Protein AF-A0A1B0BJ66-F1 (afdb_monomer)

Secondary structure (DSSP, 8-state):
----GGG----S-----HHHHHHTTT--GGGHHHHHHHHHHHHTT-HHHHHHHHTT--SHHHHHHHHHHHHHHHHHHHHHHHHHHHTT-

Organism: NCBI:txid67801

Radius of gyration: 19.02 Å; Cα contacts (8 Å, |Δi|>4): 59; chains: 1; bounding box: 31×40×61 Å

Sequence (89 aa):
MCRGLADVDVDGEYEKDNFGIKMLEGIAPKEYDNYFLAKSYFDVREYDRAAHLVRNTSSPVPRFLHLYATYLMTQVTLKTWEQTINSKQ

Structure (mmCIF, N/CA/C/O backbone):
data_AF-A0A1B0BJ66-F1
#
_entry.id   AF-A0A1B0BJ66-F1
#
loop_
_atom_site.group_PDB
_atom_site.id
_atom_site.type_symbol
_atom_site.label_atom_id
_atom_site.label_alt_id
_atom_site.label_comp_id
_atom_site.label_asym_id
_atom_site.label_entity_id
_atom_site.label_seq_id
_atom_site.pdbx_PDB_ins_code
_atom_site.Cartn_x
_atom_site.Cartn_y
_atom_site.Cartn_z
_atom_site.occupancy
_atom_site.B_iso_or_equiv
_atom_site.auth_seq_id
_atom_site.auth_comp_id
_atom_site.auth_asym_id
_atom_site.auth_atom_id
_atom_site.pdbx_PDB_model_num
ATOM 1 N N . MET A 1 1 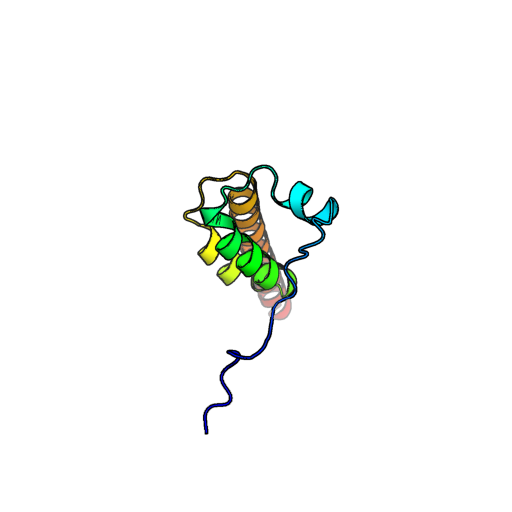? -9.063 -32.123 -17.686 1.00 44.34 1 MET A N 1
ATOM 2 C CA . MET A 1 1 ? -8.931 -31.185 -18.821 1.00 44.34 1 MET A CA 1
ATOM 3 C C . MET A 1 1 ? -8.674 -29.802 -18.249 1.00 44.34 1 MET A C 1
ATOM 5 O O . MET A 1 1 ? -9.617 -29.089 -17.933 1.00 44.34 1 MET A O 1
ATOM 9 N N . CYS A 1 2 ? -7.406 -29.471 -18.007 1.00 49.34 2 CYS A N 1
ATOM 10 C CA . CYS A 1 2 ? -7.010 -28.142 -17.553 1.00 49.34 2 CYS A CA 1
ATOM 11 C C . CYS A 1 2 ? -7.125 -27.204 -18.755 1.00 49.34 2 CYS A C 1
ATOM 13 O O . CYS A 1 2 ? -6.282 -27.254 -19.645 1.00 49.34 2 CYS A O 1
ATOM 15 N N . ARG A 1 3 ? -8.192 -26.403 -18.817 1.00 54.19 3 ARG A N 1
ATOM 16 C CA . ARG A 1 3 ? -8.293 -25.286 -19.764 1.00 54.19 3 ARG A CA 1
ATOM 17 C C . ARG A 1 3 ? -7.374 -24.180 -19.250 1.00 54.19 3 ARG A C 1
ATOM 19 O O . ARG A 1 3 ? -7.817 -23.264 -18.567 1.00 54.19 3 ARG A O 1
ATOM 26 N N . GLY A 1 4 ? -6.072 -24.390 -19.429 1.00 52.00 4 GLY A N 1
ATOM 27 C CA . GLY A 1 4 ? -5.052 -23.400 -19.120 1.00 52.00 4 GLY A CA 1
ATOM 28 C C . GLY A 1 4 ? -5.232 -22.195 -20.033 1.00 52.00 4 GLY A C 1
ATOM 29 O O . GLY A 1 4 ? -5.631 -22.351 -21.181 1.00 52.00 4 GLY A O 1
ATOM 30 N N . LEU A 1 5 ? -4.932 -21.014 -19.502 1.00 60.38 5 LEU A N 1
ATOM 31 C CA . LEU A 1 5 ? -4.973 -19.687 -20.134 1.00 60.38 5 LEU A CA 1
ATOM 32 C C . LEU A 1 5 ? -4.034 -19.533 -21.358 1.00 60.38 5 LEU A C 1
ATOM 34 O O . LEU A 1 5 ? -3.612 -18.429 -21.670 1.00 60.38 5 LEU A O 1
ATOM 38 N N . ALA A 1 6 ? -3.654 -20.631 -22.014 1.00 63.19 6 ALA A N 1
ATOM 39 C CA . ALA A 1 6 ? -2.652 -20.678 -23.074 1.00 63.19 6 ALA A CA 1
ATOM 40 C C . ALA A 1 6 ? -3.151 -20.127 -24.420 1.00 63.19 6 ALA A C 1
ATOM 42 O O . ALA A 1 6 ? -2.324 -19.765 -25.246 1.00 63.19 6 ALA A O 1
ATOM 43 N N . ASP A 1 7 ? -4.470 -20.036 -24.612 1.00 62.59 7 ASP A N 1
ATOM 44 C CA . ASP A 1 7 ? -5.090 -19.606 -25.876 1.00 62.59 7 ASP A CA 1
ATOM 45 C C . ASP A 1 7 ? -5.598 -18.153 -25.829 1.00 62.59 7 ASP A C 1
ATOM 47 O O . ASP A 1 7 ? -6.369 -17.730 -26.688 1.00 62.59 7 ASP A O 1
ATOM 51 N N . VAL A 1 8 ? -5.228 -17.388 -24.796 1.00 64.06 8 VAL A N 1
ATOM 52 C CA . VAL A 1 8 ? -5.490 -15.946 -24.780 1.00 64.06 8 VAL A CA 1
ATOM 53 C C . VAL A 1 8 ? -4.326 -15.275 -25.492 1.00 64.06 8 VAL A C 1
ATOM 55 O O . VAL A 1 8 ? -3.294 -15.001 -24.879 1.00 64.06 8 VAL A O 1
ATOM 58 N N . ASP A 1 9 ? -4.493 -15.031 -26.790 1.00 58.97 9 ASP A N 1
ATOM 59 C CA . ASP A 1 9 ? -3.680 -14.053 -27.501 1.00 58.97 9 ASP A CA 1
ATOM 60 C C . ASP A 1 9 ? -3.907 -12.704 -26.806 1.00 58.97 9 ASP A C 1
ATOM 62 O O . ASP A 1 9 ? -4.988 -12.123 -26.851 1.00 58.97 9 ASP A O 1
ATOM 66 N N . VAL A 1 10 ? -2.917 -12.266 -26.025 1.00 66.38 10 VAL A N 1
ATOM 67 C CA . VAL A 1 10 ? -2.920 -10.934 -25.422 1.00 66.38 10 VAL A CA 1
ATOM 68 C C . VAL A 1 10 ? -2.452 -9.993 -26.515 1.00 66.38 10 VAL A C 1
ATOM 70 O O . VAL A 1 10 ? -1.247 -9.825 -26.715 1.00 66.38 10 VAL A O 1
ATOM 73 N N . ASP A 1 11 ? -3.411 -9.444 -27.254 1.00 57.56 11 ASP A N 1
ATOM 74 C CA . ASP A 1 11 ? -3.214 -8.405 -28.258 1.00 57.56 11 ASP A CA 1
ATOM 75 C C . ASP A 1 11 ? -2.334 -7.313 -27.635 1.00 57.56 11 ASP A C 1
ATOM 77 O O . ASP A 1 11 ? -2.738 -6.577 -26.733 1.00 57.56 11 ASP A O 1
ATOM 81 N N . GLY A 1 12 ? -1.067 -7.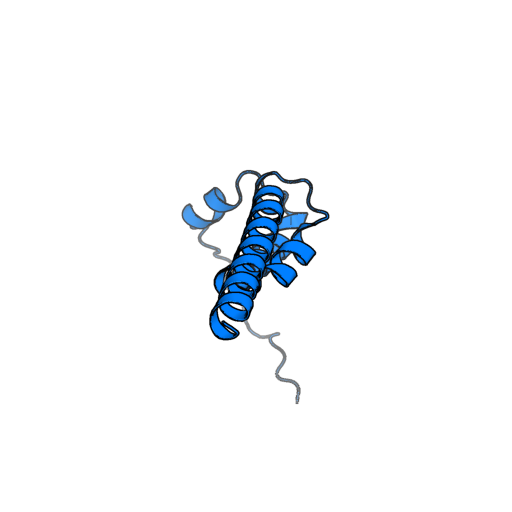300 -28.046 1.00 60.56 12 GLY A N 1
ATOM 82 C CA . GLY A 1 12 ? 0.017 -6.541 -27.435 1.00 60.56 12 GLY A CA 1
ATOM 83 C C . GLY A 1 12 ? -0.021 -5.057 -27.762 1.00 60.56 12 GLY A C 1
ATOM 84 O O . GLY A 1 12 ? 1.000 -4.494 -28.145 1.00 60.56 12 GLY A O 1
ATOM 85 N N . GLU A 1 13 ? -1.160 -4.412 -27.563 1.00 50.06 13 GLU A N 1
ATOM 86 C CA . GLU A 1 13 ? -1.236 -2.968 -27.428 1.00 50.06 13 GLU A CA 1
ATOM 87 C C . GLU A 1 13 ? -1.670 -2.677 -25.996 1.00 50.06 13 GLU A C 1
ATOM 89 O O . GLU A 1 13 ? -2.813 -2.349 -25.698 1.00 50.06 13 GLU A O 1
ATOM 94 N N . TYR A 1 14 ? -0.702 -2.803 -25.079 1.00 58.19 14 TYR A N 1
ATOM 95 C CA . TYR A 1 14 ? -0.707 -1.962 -23.892 1.00 58.19 14 TYR A CA 1
ATOM 96 C C . TYR A 1 14 ? -0.695 -0.529 -24.418 1.00 58.19 14 TYR A C 1
ATOM 98 O O . TYR A 1 14 ? 0.379 0.042 -24.637 1.00 58.19 14 TYR A O 1
ATOM 106 N N . GLU A 1 15 ? -1.875 0.041 -24.668 1.00 52.97 15 GLU A N 1
ATOM 107 C CA . GLU A 1 15 ? -2.020 1.482 -24.664 1.00 52.97 15 GLU A CA 1
ATOM 108 C C . GLU A 1 15 ? -1.341 1.916 -23.368 1.00 52.97 15 GLU A C 1
ATOM 110 O O . GLU A 1 15 ? -1.705 1.538 -22.254 1.00 52.97 15 GLU A O 1
ATOM 115 N N . LYS A 1 16 ? -0.189 2.568 -23.522 1.00 53.03 16 LYS A N 1
ATOM 116 C CA . LYS A 1 16 ? 0.479 3.222 -22.414 1.00 53.03 16 LYS A CA 1
ATOM 117 C C . LYS A 1 16 ? -0.418 4.391 -22.085 1.00 53.03 16 LYS A C 1
ATOM 119 O O . LYS A 1 16 ? -0.165 5.512 -22.525 1.00 53.03 16 LYS A O 1
ATOM 124 N N . ASP A 1 17 ? -1.472 4.129 -21.328 1.00 50.25 17 ASP A N 1
ATOM 125 C CA . ASP A 1 17 ? -2.265 5.168 -20.724 1.00 50.25 17 ASP A CA 1
ATOM 126 C C . ASP A 1 17 ? -1.249 6.006 -19.956 1.00 50.25 17 ASP A C 1
ATOM 128 O O . ASP A 1 17 ? -0.633 5.559 -18.980 1.00 50.25 17 ASP A O 1
ATOM 132 N N . ASN A 1 18 ? -1.028 7.237 -20.413 1.00 50.47 18 ASN A N 1
ATOM 133 C CA . ASN A 1 18 ? -0.104 8.181 -19.785 1.00 50.47 18 ASN A CA 1
ATOM 134 C C . ASN A 1 18 ? -0.416 8.388 -18.283 1.00 50.47 18 ASN A C 1
ATOM 136 O O . ASN A 1 18 ? 0.392 8.945 -17.540 1.00 50.47 18 ASN A O 1
ATOM 140 N N . PHE A 1 19 ? -1.581 7.917 -17.831 1.00 53.22 19 PHE A N 1
ATOM 141 C CA . PHE A 1 19 ? -2.041 7.884 -16.453 1.00 53.22 19 PHE A CA 1
ATOM 142 C C . PHE A 1 19 ? -1.295 6.865 -15.569 1.00 53.22 19 PHE A C 1
ATOM 144 O O . PHE A 1 19 ? -0.910 7.203 -14.449 1.00 53.22 19 PHE A O 1
ATOM 151 N N . GLY A 1 20 ? -1.026 5.649 -16.062 1.00 53.00 20 GLY A N 1
ATOM 152 C CA . GLY A 1 20 ? -0.372 4.588 -15.280 1.00 53.00 20 GLY A CA 1
ATOM 153 C C . GLY A 1 20 ? 1.124 4.833 -15.060 1.00 53.00 20 GLY A C 1
ATOM 154 O O . GLY A 1 20 ? 1.648 4.609 -13.971 1.00 53.00 20 GLY A O 1
ATOM 155 N N . ILE A 1 21 ? 1.807 5.382 -16.069 1.00 53.47 21 ILE A N 1
ATOM 156 C CA . ILE A 1 21 ? 3.258 5.638 -16.027 1.00 53.47 21 ILE A CA 1
ATOM 157 C C . ILE A 1 21 ? 3.611 6.726 -15.009 1.00 53.47 21 ILE A C 1
ATOM 159 O O . ILE A 1 21 ? 4.635 6.631 -14.335 1.00 53.47 21 ILE A O 1
ATOM 163 N N . LYS A 1 22 ? 2.749 7.735 -14.842 1.00 59.34 22 LYS A N 1
ATOM 164 C CA . LYS A 1 22 ? 2.999 8.846 -13.915 1.00 59.34 22 LYS A CA 1
ATOM 165 C C . LYS A 1 22 ? 2.909 8.421 -12.445 1.00 59.34 22 LYS A C 1
ATOM 167 O O . LYS A 1 22 ? 3.619 8.964 -11.609 1.00 59.34 22 LYS A O 1
ATOM 172 N N . MET A 1 23 ? 2.080 7.422 -12.124 1.00 62.75 23 MET A N 1
ATOM 173 C CA . MET A 1 23 ? 1.981 6.870 -10.762 1.00 62.75 23 MET A CA 1
ATOM 174 C C . MET A 1 23 ? 3.172 5.986 -10.366 1.00 62.75 23 MET A C 1
ATOM 176 O O . MET A 1 23 ? 3.369 5.724 -9.181 1.00 62.75 23 MET A O 1
ATOM 180 N N . LEU A 1 24 ? 3.958 5.532 -11.342 1.00 70.56 24 LEU A N 1
ATOM 181 C CA . LEU A 1 24 ? 5.140 4.691 -11.137 1.00 70.56 24 LEU A CA 1
ATOM 182 C C . LEU A 1 24 ? 6.434 5.510 -11.033 1.00 70.56 24 LEU A C 1
ATOM 184 O O . LEU A 1 24 ? 7.514 4.942 -10.841 1.00 70.56 24 LEU A O 1
ATOM 188 N N . GLU A 1 25 ? 6.336 6.837 -11.151 1.00 77.38 25 GLU A N 1
ATOM 189 C CA . GLU A 1 25 ? 7.468 7.738 -10.992 1.00 77.38 25 GLU A CA 1
ATOM 190 C C . GLU A 1 25 ? 8.022 7.632 -9.564 1.00 77.38 25 GLU A C 1
ATOM 192 O O . GLU A 1 25 ? 7.308 7.770 -8.571 1.00 77.38 25 GLU A O 1
ATOM 197 N N . GLY A 1 26 ? 9.316 7.329 -9.456 1.00 76.44 26 GLY A N 1
ATOM 198 C CA . GLY A 1 26 ? 9.955 7.103 -8.162 1.00 76.44 26 GLY A CA 1
ATOM 199 C C . GLY A 1 26 ? 9.673 5.731 -7.547 1.00 76.44 26 GLY A C 1
ATOM 200 O O . GLY A 1 26 ? 9.864 5.581 -6.343 1.00 76.44 26 GLY A O 1
ATOM 201 N N . ILE A 1 27 ? 9.254 4.733 -8.334 1.00 86.44 27 ILE A N 1
ATOM 202 C CA . ILE A 1 27 ? 9.257 3.318 -7.940 1.00 86.44 27 ILE A CA 1
ATOM 203 C C . ILE A 1 27 ? 10.211 2.543 -8.855 1.00 86.44 27 ILE A C 1
ATOM 205 O O . ILE A 1 27 ? 10.166 2.664 -10.079 1.00 86.44 27 ILE A O 1
ATOM 209 N N . ALA A 1 28 ? 11.096 1.737 -8.272 1.00 87.25 28 ALA A N 1
ATOM 210 C CA . ALA A 1 28 ? 11.935 0.819 -9.029 1.00 87.25 28 ALA A CA 1
ATOM 211 C C . ALA A 1 28 ? 11.067 -0.280 -9.676 1.00 87.25 28 ALA A C 1
ATOM 213 O O . ALA A 1 28 ? 10.214 -0.833 -8.983 1.00 87.25 28 ALA A O 1
ATOM 214 N N . PRO A 1 29 ? 11.315 -0.694 -10.935 1.00 84.38 29 PRO A N 1
ATOM 215 C CA . PRO A 1 29 ? 10.489 -1.702 -11.609 1.00 84.38 29 PRO A CA 1
ATOM 216 C C . PRO A 1 29 ? 10.332 -3.019 -10.839 1.00 84.38 29 PRO A C 1
ATOM 218 O O . PRO A 1 29 ? 9.257 -3.603 -10.807 1.00 84.38 29 PRO A O 1
ATOM 221 N N . LYS A 1 30 ? 11.382 -3.441 -10.121 1.00 87.31 30 LYS A N 1
ATOM 222 C CA . LYS A 1 30 ? 11.370 -4.630 -9.249 1.00 87.31 30 LYS A CA 1
ATOM 223 C C . LYS A 1 30 ? 10.434 -4.520 -8.033 1.00 87.31 30 LYS A C 1
ATOM 225 O O . LYS A 1 30 ? 10.228 -5.498 -7.326 1.00 87.31 30 LYS A O 1
ATOM 230 N N . GLU A 1 31 ? 9.959 -3.318 -7.720 1.00 88.44 31 GLU A N 1
ATOM 231 C CA . GLU A 1 31 ? 9.091 -3.022 -6.578 1.00 88.44 31 GLU A CA 1
ATOM 232 C C . GLU A 1 31 ? 7.645 -2.742 -7.012 1.00 88.44 31 GLU A C 1
ATOM 234 O O . GLU A 1 31 ? 6.800 -2.537 -6.143 1.00 88.44 31 GLU A O 1
ATOM 239 N N . TYR A 1 32 ? 7.343 -2.763 -8.320 1.00 87.56 32 TYR A N 1
ATOM 240 C CA . TYR A 1 32 ? 5.992 -2.538 -8.848 1.00 87.56 32 TYR A CA 1
ATOM 241 C C . TYR A 1 32 ? 4.998 -3.558 -8.302 1.00 87.56 32 TYR A C 1
ATOM 243 O O . TYR A 1 32 ? 3.989 -3.159 -7.726 1.00 87.56 32 TYR A O 1
ATOM 251 N N . ASP A 1 33 ? 5.317 -4.848 -8.382 1.00 89.00 33 ASP A N 1
ATOM 252 C CA . ASP A 1 33 ? 4.423 -5.919 -7.927 1.00 89.00 33 ASP A CA 1
ATOM 253 C C . ASP A 1 33 ? 4.076 -5.766 -6.439 1.00 89.00 33 ASP A C 1
ATOM 255 O O . ASP A 1 33 ? 2.908 -5.778 -6.044 1.00 89.00 33 ASP A O 1
ATOM 259 N N . ASN A 1 34 ? 5.100 -5.525 -5.613 1.00 90.50 34 ASN A N 1
ATOM 260 C CA . ASN A 1 34 ? 4.933 -5.305 -4.178 1.00 90.50 34 ASN A CA 1
ATOM 261 C C . ASN A 1 34 ? 4.137 -4.030 -3.885 1.00 90.50 34 ASN A C 1
ATOM 263 O O . ASN A 1 34 ? 3.319 -4.020 -2.968 1.00 90.50 34 ASN A O 1
ATOM 267 N N . TYR A 1 35 ? 4.359 -2.956 -4.646 1.00 90.75 35 TYR A N 1
ATOM 268 C CA . TYR A 1 35 ? 3.629 -1.705 -4.480 1.00 90.75 35 TYR A CA 1
ATOM 269 C C . TYR A 1 35 ? 2.150 -1.848 -4.846 1.00 90.75 35 TYR A C 1
ATOM 271 O O . TYR A 1 35 ? 1.297 -1.444 -4.058 1.00 90.75 35 TYR A O 1
ATOM 279 N N . PHE A 1 36 ? 1.831 -2.441 -5.998 1.00 90.50 36 PHE A N 1
ATOM 280 C CA . PHE A 1 36 ? 0.448 -2.623 -6.440 1.00 90.50 36 PHE A CA 1
ATOM 281 C C . PHE A 1 36 ? -0.336 -3.513 -5.481 1.00 90.50 36 PHE A C 1
ATOM 283 O O . PHE A 1 36 ? -1.445 -3.163 -5.072 1.00 90.50 36 PHE A O 1
ATOM 290 N N . LEU A 1 37 ? 0.264 -4.621 -5.046 1.00 91.69 37 LEU A N 1
ATOM 291 C CA . LEU A 1 37 ? -0.365 -5.497 -4.069 1.00 91.69 37 LEU A CA 1
ATOM 292 C C . LEU A 1 37 ? -0.512 -4.795 -2.707 1.00 91.69 37 LEU A C 1
ATOM 294 O O . LEU A 1 37 ? -1.585 -4.846 -2.109 1.00 91.69 37 LEU A O 1
ATOM 298 N N . ALA A 1 38 ? 0.495 -4.051 -2.240 1.00 93.19 38 ALA A N 1
ATOM 299 C CA . ALA A 1 38 ? 0.387 -3.288 -0.993 1.00 93.19 38 ALA A CA 1
ATOM 300 C C . ALA A 1 38 ? -0.700 -2.215 -1.077 1.00 93.19 38 ALA A C 1
ATOM 302 O O . ALA A 1 38 ? -1.421 -1.996 -0.106 1.00 93.19 38 ALA A O 1
ATOM 303 N N . LYS A 1 39 ? -0.846 -1.572 -2.238 1.00 90.88 39 LYS A N 1
ATOM 304 C CA . LYS A 1 39 ? -1.897 -0.590 -2.486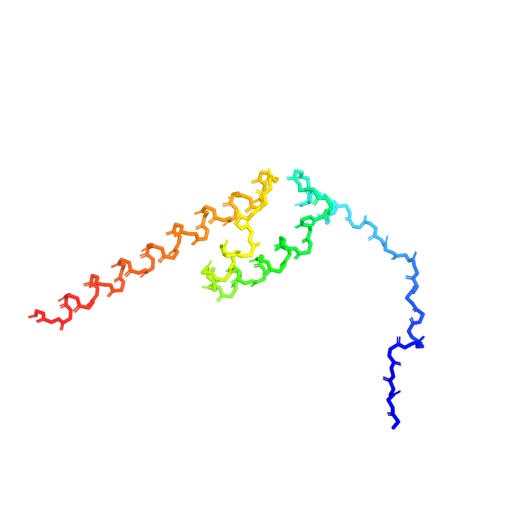 1.00 90.88 39 LYS A CA 1
ATOM 305 C C . LYS A 1 39 ? -3.284 -1.229 -2.426 1.00 90.88 39 LYS A C 1
ATOM 307 O O . LYS A 1 39 ? -4.145 -0.686 -1.745 1.00 90.88 39 LYS A O 1
ATOM 312 N N . SER A 1 40 ? -3.475 -2.413 -3.013 1.00 92.44 40 SER A N 1
ATOM 313 C CA . SER A 1 40 ? -4.747 -3.135 -2.869 1.00 92.44 40 SER A CA 1
ATOM 314 C C . SER A 1 40 ? -5.066 -3.483 -1.409 1.00 92.44 40 SER A C 1
ATOM 316 O O . SER A 1 40 ? -6.188 -3.258 -0.970 1.00 92.44 40 SER A O 1
ATOM 318 N N . TYR A 1 41 ? -4.085 -3.927 -0.609 1.00 94.12 41 TYR A N 1
ATOM 319 C CA . TYR A 1 41 ? -4.300 -4.163 0.827 1.00 94.12 41 TYR A CA 1
ATOM 320 C C . TYR A 1 41 ? -4.634 -2.876 1.582 1.00 94.12 41 TYR A C 1
ATOM 322 O O . TYR A 1 41 ? -5.479 -2.870 2.479 1.00 94.12 41 TYR A O 1
ATOM 330 N N . PHE A 1 42 ? -3.990 -1.775 1.201 1.00 93.31 42 PHE A N 1
ATOM 331 C CA . PHE A 1 42 ? -4.242 -0.462 1.771 1.00 93.31 42 PHE A CA 1
ATOM 332 C C . PHE A 1 42 ? -5.686 0.001 1.525 1.00 93.31 42 PHE A C 1
ATOM 334 O O . PHE A 1 42 ? -6.338 0.477 2.455 1.00 93.31 42 PHE A O 1
ATOM 341 N N . ASP A 1 43 ? -6.210 -0.193 0.313 1.00 92.00 43 ASP A N 1
ATOM 342 C CA . ASP A 1 43 ? -7.565 0.224 -0.066 1.00 92.00 43 ASP A CA 1
ATOM 343 C C . ASP A 1 43 ? -8.653 -0.552 0.710 1.00 92.00 43 ASP A C 1
ATOM 345 O O . ASP A 1 43 ? -9.690 0.012 1.067 1.00 92.00 43 ASP A O 1
ATOM 349 N N . VAL A 1 44 ? -8.386 -1.813 1.076 1.00 94.31 44 VAL A N 1
ATOM 350 C CA . VAL A 1 44 ? -9.271 -2.651 1.919 1.00 94.31 44 VAL A CA 1
ATOM 351 C C . VAL A 1 44 ? -9.036 -2.417 3.426 1.00 94.31 44 VAL A C 1
ATOM 353 O O . VAL A 1 44 ? -9.661 -3.053 4.271 1.00 94.31 44 VAL A O 1
ATOM 356 N N . ARG A 1 45 ? -8.182 -1.451 3.794 1.00 90.81 45 ARG A N 1
ATOM 357 C CA . ARG A 1 45 ? -7.802 -1.107 5.181 1.00 90.81 45 ARG A CA 1
ATOM 358 C C . ARG A 1 45 ? -7.030 -2.200 5.927 1.00 90.81 45 ARG A C 1
ATOM 360 O O . ARG A 1 45 ? -6.926 -2.156 7.153 1.00 90.81 45 ARG A O 1
ATOM 367 N N . GLU A 1 46 ? -6.426 -3.146 5.214 1.00 93.31 46 GLU A N 1
ATOM 368 C CA . GLU A 1 46 ? -5.512 -4.138 5.786 1.00 93.31 46 GLU A CA 1
ATOM 369 C C . GLU A 1 46 ? -4.095 -3.545 5.911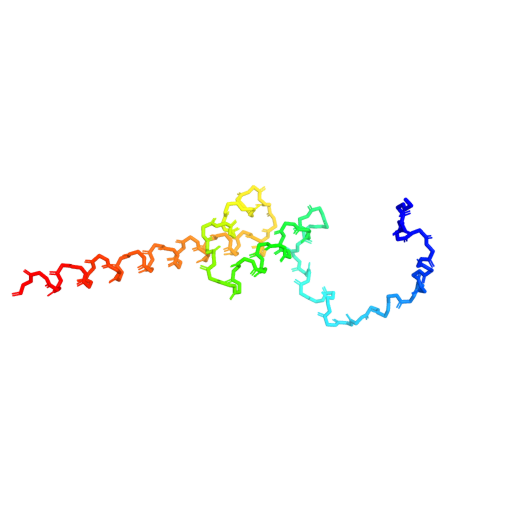 1.00 93.31 46 GLU A C 1
ATOM 371 O O . GLU A 1 46 ? -3.147 -3.954 5.236 1.00 93.31 46 GLU A O 1
ATOM 376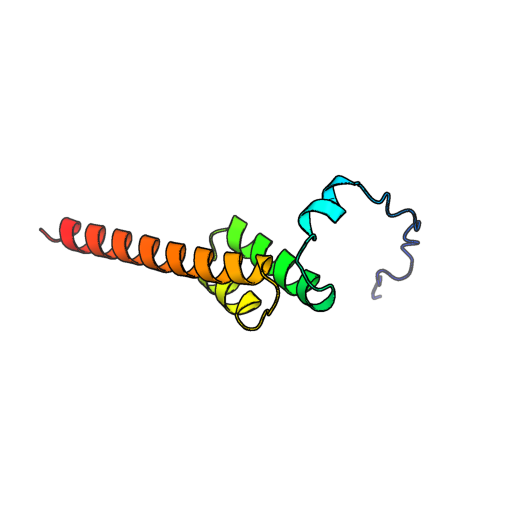 N N . TYR A 1 47 ? -3.945 -2.536 6.777 1.00 93.56 47 TYR A N 1
ATOM 377 C CA . TYR A 1 47 ? -2.716 -1.736 6.866 1.00 93.56 47 TY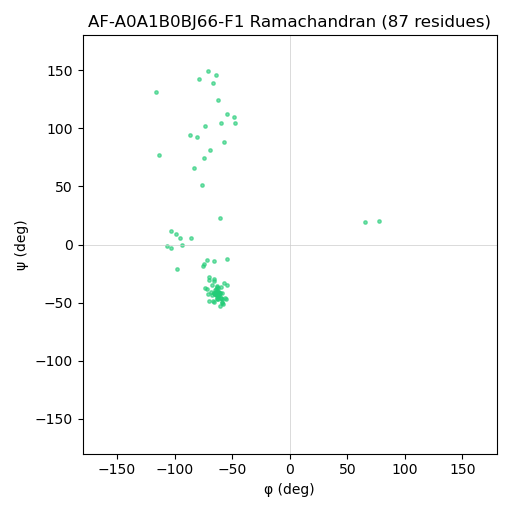R A CA 1
ATOM 378 C C . TYR A 1 47 ? -1.479 -2.536 7.295 1.00 93.56 47 TYR A C 1
ATOM 380 O O . TYR A 1 47 ? -0.389 -2.277 6.791 1.00 93.56 47 TYR A O 1
ATOM 388 N N . ASP A 1 48 ? -1.637 -3.520 8.182 1.00 93.31 48 ASP A N 1
ATOM 389 C CA . ASP A 1 48 ? -0.534 -4.375 8.647 1.00 93.31 48 ASP A CA 1
ATOM 390 C C . ASP A 1 48 ? 0.084 -5.180 7.489 1.00 93.31 48 ASP A C 1
ATOM 392 O O . ASP A 1 48 ? 1.295 -5.158 7.256 1.00 93.31 48 ASP A O 1
ATOM 396 N N . ARG A 1 49 ? -0.769 -5.796 6.658 1.00 93.31 49 ARG A N 1
ATOM 397 C CA . ARG A 1 49 ? -0.337 -6.546 5.469 1.00 93.31 49 ARG A CA 1
ATOM 398 C C . ARG A 1 49 ? 0.318 -5.640 4.434 1.00 93.31 49 ARG A C 1
ATOM 400 O O . ARG A 1 49 ? 1.365 -5.999 3.891 1.00 93.31 49 ARG A O 1
ATOM 407 N N . ALA A 1 50 ? -0.259 -4.459 4.199 1.00 93.75 50 ALA A N 1
ATOM 408 C CA . ALA A 1 50 ? 0.329 -3.461 3.312 1.00 93.75 50 ALA A CA 1
ATOM 409 C C . ALA A 1 50 ? 1.734 -3.055 3.791 1.00 93.75 50 ALA A C 1
ATOM 411 O O . ALA A 1 50 ? 2.690 -3.123 3.019 1.00 93.75 50 ALA A O 1
ATOM 412 N N . ALA A 1 51 ? 1.890 -2.712 5.075 1.00 94.12 51 ALA A N 1
ATOM 413 C CA . ALA A 1 51 ? 3.169 -2.312 5.656 1.00 94.12 51 ALA A CA 1
ATOM 414 C C . ALA A 1 51 ? 4.217 -3.433 5.587 1.00 94.12 51 ALA A C 1
ATOM 416 O O . ALA A 1 51 ? 5.377 -3.169 5.252 1.00 94.12 51 ALA A O 1
ATOM 417 N N . HIS A 1 52 ? 3.818 -4.679 5.855 1.00 94.19 52 HIS A N 1
ATOM 418 C CA . HIS A 1 52 ? 4.708 -5.836 5.806 1.00 94.19 52 HIS A CA 1
ATOM 419 C C . HIS A 1 52 ? 5.266 -6.083 4.398 1.00 94.19 52 HIS A C 1
ATOM 421 O O . HIS A 1 52 ? 6.436 -6.451 4.268 1.00 94.19 52 HIS A O 1
ATOM 427 N N . LEU A 1 53 ? 4.466 -5.860 3.352 1.00 92.31 53 LEU A N 1
ATOM 428 C CA . LEU A 1 53 ? 4.855 -6.135 1.971 1.00 92.31 53 LEU A CA 1
ATOM 429 C C . LEU A 1 53 ? 5.903 -5.148 1.435 1.00 92.31 53 LEU A C 1
ATOM 431 O O . LEU A 1 53 ? 6.843 -5.550 0.753 1.00 92.31 53 LEU A O 1
ATOM 435 N N . VAL A 1 54 ? 5.791 -3.865 1.793 1.00 92.94 54 VAL A N 1
ATOM 436 C CA . VAL A 1 54 ? 6.711 -2.812 1.321 1.00 92.94 54 VAL A CA 1
ATOM 437 C C . VAL A 1 54 ? 7.869 -2.497 2.281 1.00 92.94 54 VAL A C 1
ATOM 439 O O . VAL A 1 54 ? 8.674 -1.616 1.989 1.00 92.94 54 VAL A O 1
ATOM 442 N N . ARG A 1 55 ? 8.043 -3.238 3.387 1.00 92.19 55 ARG A N 1
ATOM 443 C CA . ARG A 1 55 ? 9.068 -2.953 4.421 1.00 92.19 55 ARG A CA 1
ATOM 444 C C . ARG A 1 55 ? 10.519 -2.910 3.918 1.00 92.19 55 ARG A C 1
ATOM 446 O O . ARG A 1 55 ? 11.331 -2.154 4.436 1.00 92.19 55 ARG A O 1
ATOM 453 N N . ASN A 1 56 ? 10.843 -3.723 2.912 1.00 90.38 56 ASN A N 1
ATOM 454 C CA . ASN A 1 56 ? 12.205 -3.876 2.385 1.00 90.38 56 ASN A CA 1
ATOM 455 C C . ASN A 1 56 ? 12.443 -3.039 1.117 1.00 90.38 56 ASN A C 1
ATOM 457 O O . ASN A 1 56 ? 13.462 -3.206 0.449 1.00 90.38 56 ASN A O 1
ATOM 461 N N . THR A 1 57 ? 11.501 -2.167 0.755 1.00 89.12 57 THR A N 1
ATOM 462 C CA . THR A 1 57 ? 11.604 -1.353 -0.458 1.00 89.12 57 THR A CA 1
ATOM 463 C C . THR A 1 57 ? 12.539 -0.161 -0.256 1.00 89.12 57 THR A C 1
ATOM 465 O O . THR A 1 57 ? 12.611 0.458 0.815 1.00 89.12 57 THR A O 1
ATOM 468 N N . SER A 1 58 ? 13.299 0.157 -1.301 1.00 87.19 58 SER A N 1
ATOM 469 C CA . SER A 1 58 ? 14.232 1.285 -1.306 1.00 87.19 58 SER A CA 1
ATOM 470 C C . SER A 1 58 ? 13.637 2.522 -1.965 1.00 87.19 58 SER A C 1
ATOM 472 O O . SER A 1 58 ? 14.129 3.624 -1.717 1.00 87.19 58 SER A O 1
ATOM 474 N N . SER A 1 59 ? 12.617 2.356 -2.806 1.00 90.69 59 SER A N 1
ATOM 475 C CA . SER A 1 59 ? 12.022 3.477 -3.521 1.00 90.69 59 SER A CA 1
ATOM 476 C C . SER A 1 59 ? 11.230 4.394 -2.584 1.00 90.69 59 SER A C 1
ATOM 478 O O . SER A 1 59 ? 10.656 3.929 -1.593 1.00 90.69 59 SER A O 1
ATOM 480 N N . PRO A 1 60 ? 11.164 5.702 -2.879 1.00 89.25 60 PRO A N 1
ATOM 481 C CA . PRO A 1 60 ? 10.481 6.670 -2.026 1.00 89.25 60 PRO A CA 1
ATOM 482 C C . PRO A 1 60 ? 8.979 6.396 -1.877 1.00 89.25 60 PRO A C 1
ATOM 484 O O . PRO A 1 60 ? 8.451 6.504 -0.771 1.00 89.25 60 PRO A O 1
ATOM 487 N N . VAL A 1 61 ? 8.282 6.002 -2.948 1.00 89.88 61 VAL A N 1
ATOM 488 C CA . VAL A 1 61 ? 6.816 5.848 -2.913 1.00 89.88 61 VAL A CA 1
ATOM 489 C C . VAL A 1 61 ? 6.358 4.646 -2.068 1.00 89.88 61 VAL A C 1
ATOM 491 O O . VAL A 1 61 ? 5.508 4.833 -1.194 1.00 89.88 61 VAL A O 1
ATOM 494 N N . PRO A 1 62 ? 6.908 3.425 -2.221 1.00 90.62 62 PRO A N 1
ATOM 495 C CA . PRO A 1 62 ? 6.496 2.290 -1.399 1.00 90.62 62 PRO A CA 1
ATOM 496 C C . PRO A 1 62 ? 6.976 2.452 0.053 1.00 90.62 62 PRO A C 1
ATOM 498 O O . PRO A 1 62 ? 6.293 2.022 0.982 1.00 90.62 62 PRO A O 1
ATOM 501 N N . ARG A 1 63 ? 8.085 3.174 0.275 1.00 91.88 63 ARG A N 1
ATOM 502 C CA . ARG A 1 63 ? 8.538 3.564 1.615 1.00 91.88 63 ARG A CA 1
ATOM 503 C C . ARG A 1 63 ? 7.577 4.532 2.302 1.00 91.88 63 ARG A C 1
ATOM 505 O O . ARG A 1 63 ? 7.289 4.359 3.484 1.00 91.88 63 ARG A O 1
ATOM 512 N N . PHE A 1 64 ? 7.045 5.514 1.577 1.00 92.81 64 PHE A N 1
ATOM 513 C CA . PHE A 1 64 ? 5.978 6.368 2.094 1.00 92.81 64 PHE A CA 1
ATOM 514 C C . PHE A 1 64 ? 4.744 5.540 2.475 1.00 92.81 64 PHE A C 1
ATOM 516 O O . PHE A 1 64 ? 4.225 5.694 3.580 1.00 92.81 64 PHE A O 1
ATOM 523 N N . LEU A 1 65 ? 4.321 4.614 1.606 1.00 93.06 65 LEU A N 1
ATOM 524 C CA . LEU A 1 65 ? 3.184 3.731 1.877 1.00 93.06 65 LEU A CA 1
ATOM 525 C C . LEU A 1 65 ? 3.403 2.889 3.144 1.00 93.06 65 LEU A C 1
ATOM 527 O O . LEU A 1 65 ? 2.490 2.779 3.958 1.00 93.06 65 LEU A O 1
ATOM 531 N N . HIS A 1 66 ? 4.612 2.356 3.348 1.00 94.06 66 HIS A N 1
ATOM 532 C CA . HIS A 1 66 ? 4.979 1.6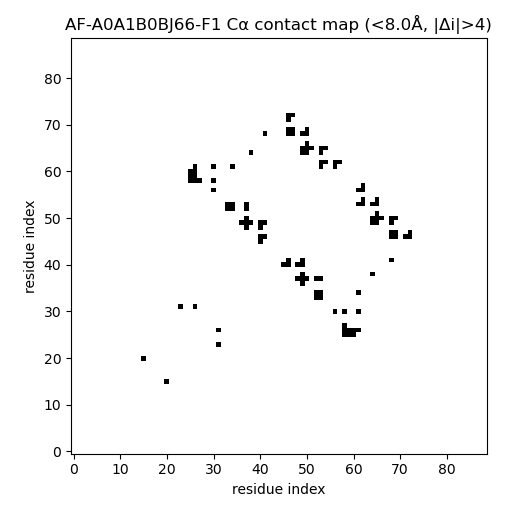12 4.556 1.00 94.06 66 HIS A CA 1
ATOM 533 C C . HIS A 1 66 ? 4.795 2.452 5.831 1.00 94.06 66 HIS A C 1
ATOM 535 O O . HIS A 1 66 ? 4.124 2.022 6.774 1.00 94.06 66 HIS A O 1
ATOM 541 N N . LEU A 1 67 ? 5.357 3.665 5.854 1.00 94.31 67 LEU A N 1
ATOM 542 C CA . LEU A 1 67 ? 5.262 4.566 7.007 1.00 94.31 67 LEU A CA 1
ATOM 543 C C . LEU A 1 67 ? 3.812 4.984 7.272 1.00 94.31 67 LEU A C 1
ATOM 545 O O . LEU A 1 67 ? 3.357 4.973 8.417 1.00 94.31 67 LEU A O 1
ATOM 549 N N . TYR A 1 68 ? 3.070 5.306 6.213 1.00 94.56 68 TYR A N 1
ATOM 550 C CA . TYR A 1 68 ? 1.686 5.747 6.329 1.00 94.56 68 TYR A CA 1
ATOM 551 C C . TYR A 1 68 ? 0.754 4.628 6.811 1.00 94.56 68 TYR A C 1
ATOM 553 O O . TYR A 1 68 ? -0.050 4.844 7.718 1.00 94.56 68 TYR A O 1
ATOM 561 N N . ALA A 1 69 ? 0.901 3.415 6.275 1.00 93.69 69 ALA A N 1
ATOM 562 C CA . ALA A 1 69 ? 0.151 2.247 6.729 1.00 93.69 69 ALA A CA 1
ATOM 563 C C . ALA A 1 69 ? 0.441 1.924 8.207 1.00 93.69 69 ALA A C 1
ATOM 565 O O . ALA A 1 69 ? -0.490 1.711 8.985 1.00 93.69 69 ALA A O 1
ATOM 566 N N . THR A 1 70 ? 1.709 1.986 8.628 1.00 93.62 70 THR A N 1
ATOM 567 C CA . THR A 1 70 ? 2.111 1.775 10.032 1.00 93.62 70 THR A CA 1
ATOM 568 C C . THR A 1 70 ? 1.478 2.813 10.967 1.00 93.62 70 THR A C 1
ATOM 570 O O . THR A 1 70 ? 0.968 2.485 12.044 1.00 93.62 70 THR A O 1
ATOM 573 N N . TYR A 1 71 ? 1.452 4.077 10.540 1.00 94.19 71 TYR A N 1
ATOM 574 C CA . TYR A 1 71 ? 0.807 5.153 11.286 1.00 94.19 71 TYR A CA 1
ATOM 575 C C . TYR A 1 71 ? -0.705 4.935 11.434 1.00 94.19 71 TYR A C 1
ATOM 577 O O . TYR A 1 71 ? -1.240 5.059 12.538 1.00 94.19 71 TYR A O 1
ATOM 585 N N . LEU A 1 72 ? -1.399 4.569 10.352 1.00 93.00 72 LEU A N 1
ATOM 586 C CA . LEU A 1 72 ? -2.837 4.295 10.394 1.00 93.00 72 LEU A CA 1
ATOM 587 C C . LEU A 1 72 ? -3.168 3.093 11.277 1.00 93.00 72 LEU A C 1
ATOM 589 O O . LEU A 1 72 ? -4.094 3.177 12.080 1.00 93.00 72 LEU A O 1
ATOM 593 N N . MET A 1 73 ? -2.390 2.013 11.192 1.00 91.38 73 MET A N 1
ATOM 594 C CA . MET A 1 73 ? -2.537 0.853 12.074 1.00 91.38 73 MET A CA 1
ATOM 595 C C . MET A 1 73 ? -2.447 1.260 13.551 1.00 91.38 73 MET A C 1
ATOM 597 O O . MET A 1 73 ? -3.302 0.888 14.360 1.00 91.38 73 MET A O 1
ATOM 601 N N . THR A 1 74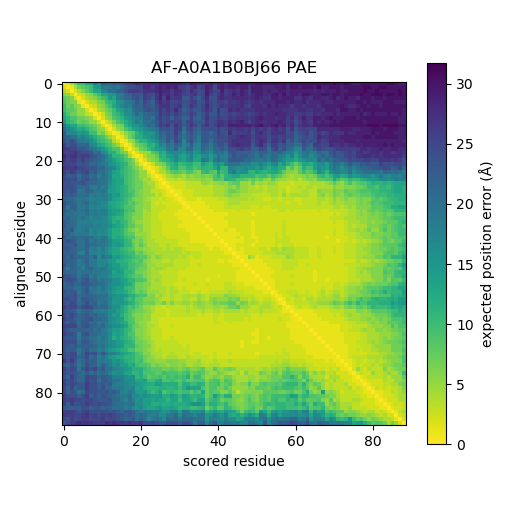 ? -1.447 2.075 13.894 1.00 89.56 74 THR A N 1
ATOM 602 C CA . THR A 1 74 ? -1.236 2.560 15.265 1.00 89.56 74 THR A CA 1
ATOM 603 C C . THR A 1 74 ? -2.408 3.424 15.731 1.00 89.56 74 THR A C 1
ATOM 605 O O . THR A 1 74 ? -2.955 3.200 16.808 1.00 89.56 74 THR A O 1
ATOM 608 N N . GLN A 1 75 ? -2.859 4.369 14.902 1.00 90.19 75 GLN A N 1
ATOM 609 C CA . GLN A 1 75 ? -4.003 5.223 15.228 1.00 90.19 75 GLN A CA 1
ATOM 610 C C . GLN A 1 75 ? -5.312 4.449 15.409 1.00 90.19 75 GLN A C 1
ATOM 612 O O . GLN A 1 75 ? -6.065 4.732 16.340 1.00 90.19 75 GLN A O 1
ATOM 617 N N . VAL A 1 76 ? -5.612 3.496 14.520 1.00 86.81 76 VAL A N 1
ATOM 618 C CA . VAL A 1 76 ? -6.822 2.662 14.619 1.00 86.81 76 VAL A CA 1
ATOM 619 C C . VAL A 1 76 ? -6.801 1.866 15.920 1.00 86.81 76 VAL A C 1
ATOM 621 O O . VAL A 1 76 ? -7.808 1.797 16.626 1.00 86.81 76 VAL A O 1
ATOM 624 N N . THR A 1 77 ? -5.633 1.332 16.272 1.00 82.56 77 THR A N 1
ATOM 625 C CA . THR A 1 77 ? -5.432 0.599 17.519 1.00 82.56 77 THR A CA 1
ATOM 626 C C . THR A 1 77 ? -5.715 1.501 18.720 1.00 82.56 77 THR A C 1
ATOM 628 O O . THR A 1 77 ? -6.573 1.165 19.531 1.00 82.56 77 THR A O 1
ATOM 631 N N . LEU A 1 78 ? -5.092 2.683 18.802 1.00 85.19 78 LEU A N 1
ATOM 632 C CA . LEU A 1 78 ? -5.285 3.625 19.914 1.00 85.19 78 LEU A CA 1
ATOM 633 C C . LEU A 1 78 ? -6.753 4.023 20.115 1.00 85.19 78 LEU A C 1
ATOM 635 O O . LEU A 1 78 ? -7.258 3.926 21.231 1.00 85.19 78 LEU A O 1
ATOM 639 N N . LYS A 1 79 ? -7.468 4.362 19.035 1.00 86.44 79 LYS A N 1
ATOM 640 C CA . LYS A 1 79 ? -8.904 4.690 19.105 1.00 86.44 79 LYS A CA 1
ATOM 641 C C . LYS A 1 79 ? -9.740 3.535 19.657 1.00 86.44 79 LYS A C 1
ATOM 643 O O . LYS A 1 79 ? -10.694 3.756 20.397 1.00 86.44 79 LYS A O 1
ATOM 648 N N . THR A 1 80 ? -9.375 2.303 19.313 1.00 84.00 80 THR A N 1
ATOM 649 C CA . THR A 1 80 ? -10.064 1.101 19.804 1.00 84.00 80 THR A CA 1
ATOM 650 C C . THR A 1 80 ? -9.835 0.911 21.307 1.00 84.00 80 THR A C 1
ATOM 652 O O . THR A 1 80 ? -10.773 0.600 22.046 1.00 84.00 80 THR A O 1
ATOM 655 N N . TRP A 1 81 ? -8.611 1.148 21.790 1.00 84.69 81 TRP A N 1
ATOM 656 C CA . TRP A 1 81 ? -8.297 1.093 23.222 1.00 84.69 81 TRP A CA 1
ATOM 657 C C . TRP A 1 81 ? -9.022 2.185 24.016 1.00 84.69 81 TRP A C 1
ATOM 659 O O . TRP A 1 81 ? -9.592 1.883 25.061 1.00 84.69 81 TRP A O 1
ATOM 669 N N . GLU A 1 82 ? -9.082 3.416 23.505 1.00 87.75 82 GLU A N 1
ATOM 670 C CA . GLU A 1 82 ? -9.832 4.520 24.126 1.00 87.75 82 GLU A CA 1
ATOM 671 C C . GLU A 1 82 ? -11.329 4.202 24.250 1.00 87.75 82 GLU A C 1
ATOM 673 O O . GLU A 1 82 ? -11.916 4.374 25.318 1.00 87.75 82 GLU A O 1
ATOM 678 N N . GLN A 1 83 ? -11.947 3.672 23.189 1.00 83.19 83 GLN A N 1
ATOM 679 C CA . GLN A 1 83 ? -13.347 3.229 23.221 1.00 83.19 83 GLN A CA 1
ATOM 680 C C . GLN A 1 83 ? -13.571 2.110 24.241 1.00 83.19 83 GLN A C 1
ATOM 682 O O . GLN A 1 83 ? -14.549 2.133 24.987 1.00 83.19 83 GLN A O 1
ATOM 687 N N . THR A 1 84 ? -12.646 1.151 24.307 1.00 86.50 84 THR A N 1
ATOM 688 C CA . THR A 1 84 ? -12.723 0.034 25.257 1.00 86.50 84 THR A CA 1
ATOM 689 C C . THR A 1 84 ? -12.635 0.525 26.702 1.00 86.50 84 THR A C 1
ATOM 691 O O . THR A 1 84 ? -13.384 0.043 27.549 1.00 86.50 84 THR A O 1
ATOM 694 N N . ILE A 1 85 ? -11.762 1.495 26.990 1.00 90.12 85 ILE A N 1
ATOM 695 C CA . ILE A 1 85 ? -11.634 2.109 28.320 1.00 90.12 85 ILE A CA 1
ATOM 696 C C . ILE A 1 85 ? -12.911 2.877 28.681 1.00 90.12 85 ILE A C 1
ATOM 698 O O . ILE A 1 85 ? -13.479 2.630 29.742 1.00 90.12 85 ILE A O 1
ATOM 702 N N . ASN A 1 86 ? -13.405 3.736 27.784 1.00 84.31 86 ASN A N 1
ATOM 703 C CA . ASN A 1 86 ? -14.602 4.548 28.029 1.00 84.31 86 ASN A CA 1
ATOM 704 C C . ASN A 1 86 ? -15.882 3.711 28.167 1.00 84.31 86 ASN A C 1
ATOM 706 O O . ASN A 1 86 ? -16.783 4.108 28.888 1.00 84.31 86 ASN A O 1
ATOM 710 N N . SER A 1 87 ? -15.970 2.547 27.514 1.00 83.12 87 SER A N 1
ATOM 711 C CA . SER A 1 87 ? -17.123 1.640 27.652 1.00 83.12 87 SER A CA 1
ATOM 712 C C . SER A 1 87 ? -17.204 0.916 29.004 1.00 83.12 87 SER A C 1
ATOM 714 O O . SER A 1 87 ? -18.216 0.282 29.295 1.00 83.12 87 SER A O 1
ATOM 716 N N . LYS A 1 88 ? -16.127 0.952 29.802 1.00 75.50 88 LYS A N 1
ATOM 717 C CA . LYS A 1 88 ? -16.025 0.271 31.102 1.00 75.50 88 LYS A CA 1
ATOM 718 C C . LYS A 1 88 ? -16.175 1.213 32.305 1.00 75.50 88 LYS A C 1
ATOM 720 O O . LYS A 1 88 ? -16.122 0.718 33.430 1.00 75.50 88 LYS A O 1
ATOM 725 N N . GLN A 1 89 ? -16.321 2.521 32.079 1.00 60.75 89 GLN A N 1
ATOM 726 C CA . GLN A 1 89 ? -16.714 3.511 33.092 1.00 60.75 89 GLN A CA 1
ATOM 727 C C . GLN A 1 89 ? -18.215 3.775 33.017 1.00 60.75 89 GLN A C 1
ATOM 729 O O . GLN A 1 89 ? -18.805 3.983 34.098 1.00 60.75 89 GLN A O 1
#

Mean predicted aligned error: 11.65 Å

pLDDT: mean 80.41, std 15.53, range [44.34, 94.56]

InterPro domains:
  IPR007192 Cdc23 [PF04049] (28-73)
  IPR011990 Tetratricopeptide-like helical domain superfamily [G3DSA:1.25.40.10] (3-89)

Foldseek 3Di:
DPPPPPPPPPPPPPVVPVVVVVVCVQADPVCVVLQVVLVVCVVVLVLVSSLVSLVPGPTPPSVVSNVVSVVSVVVVVVVVVVVVVVVV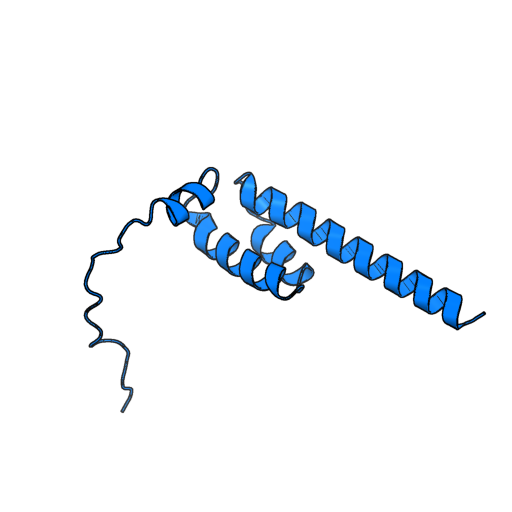D

Nearest PDB structures (foldseek):
  5ftp-assembly1_A  TM=7.447E-01  e=1.083E-02  Schizosaccharomyces pombe
  8pkp-assembly1_V  TM=8.662E-01  e=3.306E-02  Homo sapiens
  5y7q-assembly1_A  TM=8.227E-01  e=2.206E+00  Pseudomonas aeruginosa PAO1
  4arm-assembly2_B  TM=5.316E-01  e=7.188E+00  Yersinia pestis

Solvent-accessible surface area (backbone atoms only — not comparable to full-atom values): 5229 Å² total; per-residue (Å²): 133,83,85,64,83,81,81,63,80,73,77,85,67,76,73,75,53,74,70,63,60,64,75,46,64,62,50,51,79,93,46,46,68,43,40,56,54,22,48,54,30,42,75,75,64,40,21,67,63,16,20,65,59,22,66,86,50,86,34,62,56,40,38,49,50,20,56,51,24,50,49,50,46,51,51,56,50,52,55,50,52,52,51,56,54,61,74,73,111